Protein AF-A0A7V8BEP0-F1 (afdb_monomer_lite)

pLDDT: mean 74.15, std 23.52, range [36.62, 98.19]

Structure (mmCIF, N/CA/C/O backbone):
data_AF-A0A7V8BEP0-F1
#
_entry.id   AF-A0A7V8BEP0-F1
#
loop_
_atom_site.group_PDB
_atom_site.id
_atom_site.type_symbol
_atom_site.label_atom_id
_atom_site.label_alt_id
_atom_site.label_comp_id
_atom_site.label_asym_id
_atom_site.label_entity_id
_atom_site.label_seq_id
_atom_site.pdbx_PDB_ins_code
_atom_site.Cartn_x
_atom_site.Cartn_y
_atom_site.Cartn_z
_atom_site.occupancy
_atom_site.B_iso_or_equiv
_atom_site.auth_seq_id
_atom_site.auth_comp_id
_atom_site.auth_asym_id
_atom_site.auth_atom_id
_atom_site.pdbx_PDB_model_num
ATOM 1 N N . MET A 1 1 ? 9.962 59.489 24.843 1.00 36.62 1 MET A N 1
ATOM 2 C CA . MET A 1 1 ? 10.199 58.975 26.207 1.00 36.62 1 MET A CA 1
ATOM 3 C C . MET A 1 1 ? 10.179 57.451 26.143 1.00 36.62 1 MET A C 1
ATOM 5 O O . MET A 1 1 ? 9.266 56.913 25.541 1.00 36.62 1 MET A O 1
ATOM 9 N N . SER A 1 2 ? 11.243 56.844 26.665 1.00 38.97 2 SER A N 1
ATOM 10 C CA . SER A 1 2 ? 11.740 55.457 26.698 1.00 38.97 2 SER A CA 1
ATOM 11 C C . SER A 1 2 ? 10.984 54.213 26.158 1.00 38.97 2 SER A C 1
ATOM 13 O O . SER A 1 2 ? 9.762 54.132 26.223 1.00 38.97 2 SER A O 1
ATOM 15 N N . PRO A 1 3 ? 11.759 53.186 25.721 1.00 58.41 3 PRO A N 1
ATOM 16 C CA . PRO A 1 3 ? 11.322 51.940 25.080 1.00 58.41 3 PRO A CA 1
ATOM 17 C C . PRO A 1 3 ? 11.357 50.722 26.035 1.00 58.41 3 PRO A C 1
ATOM 19 O O . PRO A 1 3 ? 11.910 50.804 27.131 1.00 58.41 3 PRO A O 1
ATOM 22 N N . ARG A 1 4 ? 10.886 49.544 25.591 1.00 49.69 4 ARG A N 1
ATOM 23 C CA . ARG A 1 4 ? 11.405 48.245 26.076 1.00 49.69 4 ARG A CA 1
ATOM 24 C C . ARG A 1 4 ? 11.182 47.111 25.069 1.00 49.69 4 ARG A C 1
ATOM 26 O O . ARG A 1 4 ? 10.063 46.788 24.693 1.00 49.69 4 ARG A O 1
ATOM 33 N N . PHE A 1 5 ? 12.308 46.543 24.651 1.00 47.34 5 PHE A N 1
ATOM 34 C CA . PHE A 1 5 ? 12.489 45.316 23.881 1.00 47.34 5 PHE A CA 1
ATOM 35 C C . PHE A 1 5 ? 12.020 44.068 24.650 1.00 47.34 5 PHE A C 1
ATOM 37 O O . PHE A 1 5 ? 12.262 44.000 25.851 1.00 47.34 5 PHE A O 1
ATOM 44 N N . ALA A 1 6 ? 11.467 43.078 23.933 1.00 47.97 6 ALA A N 1
ATOM 45 C CA . ALA A 1 6 ? 11.568 41.610 24.126 1.00 47.97 6 ALA A CA 1
ATOM 46 C C . ALA A 1 6 ? 10.356 40.939 23.434 1.00 47.97 6 ALA A C 1
ATOM 48 O O . ALA A 1 6 ? 9.244 41.416 23.580 1.00 47.97 6 ALA A O 1
ATOM 49 N N . ALA A 1 7 ? 10.423 39.850 22.671 1.00 48.56 7 ALA A N 1
ATOM 50 C CA . ALA A 1 7 ? 11.514 38.988 22.257 1.00 48.56 7 ALA A CA 1
ATOM 51 C C . ALA A 1 7 ? 11.091 38.285 20.948 1.00 48.56 7 ALA A C 1
ATOM 53 O O . ALA A 1 7 ? 10.017 37.693 20.864 1.00 48.56 7 AL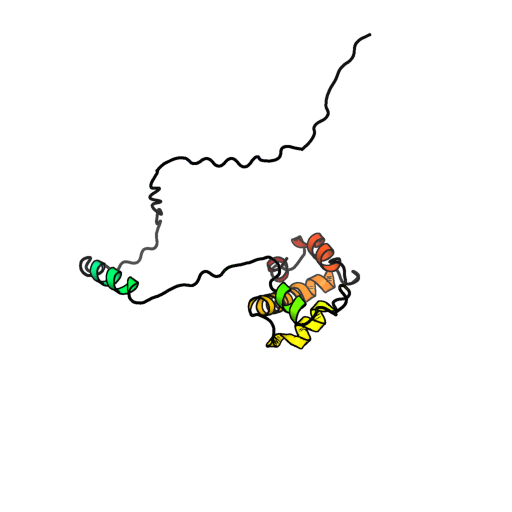A A O 1
ATOM 54 N N . LYS A 1 8 ? 11.957 38.324 19.930 1.00 43.41 8 LYS A N 1
ATOM 55 C CA . LYS A 1 8 ? 11.976 37.336 18.844 1.00 43.41 8 LYS A CA 1
ATOM 56 C C . LYS A 1 8 ? 12.658 36.088 19.403 1.00 43.41 8 LYS A C 1
ATOM 58 O O . LYS A 1 8 ? 13.836 36.165 19.739 1.00 43.41 8 LYS A O 1
ATOM 63 N N . ILE A 1 9 ? 11.959 34.959 19.473 1.00 51.38 9 ILE A N 1
ATOM 64 C CA . ILE A 1 9 ? 12.587 33.647 19.683 1.00 51.38 9 ILE A CA 1
ATOM 65 C C . ILE A 1 9 ? 12.559 32.900 18.343 1.00 51.38 9 ILE A C 1
ATOM 67 O O . ILE A 1 9 ? 11.525 32.339 17.981 1.00 51.38 9 ILE A O 1
ATOM 71 N N . PRO A 1 10 ? 13.661 32.895 17.573 1.00 45.03 10 PRO A N 1
ATOM 72 C CA . PRO A 1 10 ? 13.821 31.983 16.453 1.00 45.03 10 PRO A CA 1
ATOM 73 C C . PRO A 1 10 ? 14.163 30.584 16.985 1.00 45.03 10 PRO A C 1
ATOM 75 O O . PRO A 1 10 ? 15.235 30.361 17.541 1.00 45.03 10 PRO A O 1
ATOM 78 N N . TRP A 1 11 ? 13.269 29.617 16.770 1.00 45.56 11 TRP A N 1
ATOM 79 C CA . TRP A 1 11 ? 13.512 28.181 16.979 1.00 45.56 11 TRP A CA 1
ATOM 80 C C . TRP A 1 11 ? 14.414 27.586 15.875 1.00 45.56 11 TRP A C 1
ATOM 82 O O . TRP A 1 11 ? 14.114 26.560 15.272 1.00 45.56 11 TRP A O 1
ATOM 92 N N . PHE A 1 12 ? 15.545 28.238 15.604 1.00 45.00 12 PHE A N 1
ATOM 93 C CA . PHE A 1 12 ? 16.637 27.691 14.804 1.00 45.00 12 PHE A CA 1
ATOM 94 C C . PHE A 1 12 ? 17.845 27.474 15.713 1.00 45.00 12 PHE A C 1
ATOM 96 O O . PHE A 1 12 ? 18.734 28.311 15.812 1.00 45.00 12 PHE A O 1
ATOM 103 N N . ALA A 1 13 ? 17.885 26.315 16.361 1.00 44.78 13 ALA A N 1
ATOM 104 C CA . ALA A 1 13 ? 19.129 25.738 16.847 1.00 44.78 13 ALA A CA 1
ATOM 105 C C . ALA A 1 13 ? 19.312 24.396 16.136 1.00 44.78 13 ALA A C 1
ATOM 107 O O . ALA A 1 13 ? 18.834 23.349 16.576 1.00 44.78 13 ALA A O 1
ATOM 108 N N . GLY A 1 14 ? 19.971 24.459 14.977 1.00 38.34 14 GLY A N 1
ATOM 109 C CA . GLY A 1 14 ? 20.550 23.283 14.347 1.00 38.34 14 GLY A CA 1
ATOM 110 C C . GLY A 1 14 ? 21.520 22.625 15.321 1.00 38.34 14 GLY A C 1
ATOM 111 O O . GLY A 1 14 ? 22.282 23.310 15.999 1.00 38.34 14 GLY A O 1
ATOM 112 N N . ARG A 1 15 ? 21.490 21.293 15.411 1.00 37.47 15 ARG A N 1
ATOM 113 C CA . ARG A 1 15 ? 22.551 20.552 16.094 1.00 37.47 15 ARG A CA 1
ATOM 114 C C . ARG A 1 15 ? 23.769 20.531 15.171 1.00 37.47 15 ARG A C 1
ATOM 116 O O . ARG A 1 15 ? 23.681 19.905 14.112 1.00 37.47 15 ARG A O 1
ATOM 123 N N . PRO A 1 16 ? 24.891 21.177 15.529 1.00 45.28 16 PRO A N 1
ATOM 124 C CA . PRO A 1 16 ? 26.128 20.960 14.818 1.00 45.28 16 PRO A CA 1
ATOM 125 C C . PRO A 1 16 ? 26.639 19.566 15.171 1.00 45.28 16 PRO A C 1
ATOM 127 O O . PRO A 1 16 ? 26.715 19.160 16.331 1.00 45.28 16 PRO A O 1
ATOM 130 N N . ASN A 1 17 ? 26.971 18.852 14.110 1.00 47.03 17 ASN A N 1
ATOM 131 C CA . ASN A 1 17 ? 27.803 17.671 14.084 1.00 47.03 17 ASN A CA 1
ATOM 132 C C . ASN A 1 17 ? 29.022 17.884 15.005 1.00 47.03 17 ASN A C 1
ATOM 134 O O . ASN A 1 17 ? 29.941 18.621 14.649 1.00 47.03 17 ASN A O 1
ATOM 138 N N . ARG A 1 18 ? 29.023 17.291 16.204 1.00 48.56 18 ARG A N 1
ATOM 139 C CA . ARG A 1 18 ? 30.208 17.261 17.066 1.00 48.56 18 ARG A CA 1
ATOM 140 C C . ARG A 1 18 ? 30.657 15.819 17.224 1.00 48.56 18 ARG A C 1
ATOM 142 O O . ARG A 1 18 ? 30.182 15.075 18.074 1.00 48.56 18 ARG A O 1
ATOM 149 N N . ILE A 1 19 ? 31.574 15.459 16.335 1.00 51.28 19 ILE A N 1
ATOM 150 C CA . ILE A 1 19 ? 32.458 14.309 16.449 1.00 51.28 19 ILE A CA 1
ATOM 151 C C . ILE A 1 19 ? 33.304 14.550 17.703 1.00 51.28 19 ILE A C 1
ATOM 153 O O . ILE A 1 19 ? 34.231 15.356 17.682 1.00 51.28 19 ILE A O 1
ATOM 157 N N . PHE A 1 20 ? 32.959 13.899 18.811 1.00 40.94 20 PHE A N 1
ATOM 158 C CA . PHE A 1 20 ? 33.889 13.717 19.919 1.00 40.94 20 PHE A CA 1
ATOM 159 C C . PHE A 1 20 ? 34.611 12.394 19.687 1.00 40.94 20 PHE A C 1
ATOM 161 O O . PHE A 1 20 ? 34.105 11.320 20.000 1.00 40.94 20 PHE A O 1
ATOM 168 N N . ASN A 1 21 ? 35.788 12.496 19.075 1.00 40.81 21 ASN A N 1
ATOM 169 C CA . ASN A 1 21 ? 36.795 11.452 19.124 1.00 40.81 21 ASN A CA 1
ATOM 170 C C . ASN A 1 21 ? 37.445 11.536 20.514 1.00 40.81 21 ASN A C 1
ATOM 172 O O . ASN A 1 21 ? 38.178 12.481 20.800 1.00 40.81 21 ASN A O 1
ATOM 176 N N . LEU A 1 22 ? 37.081 10.601 21.390 1.00 46.59 22 LEU A N 1
ATOM 177 C CA . LEU A 1 22 ? 37.689 10.392 22.700 1.00 46.59 22 LEU A CA 1
ATOM 178 C C . LEU A 1 22 ? 38.269 8.978 22.708 1.00 46.59 22 LEU A C 1
ATOM 180 O O . LEU A 1 22 ? 37.561 7.980 22.802 1.00 46.59 22 LEU A O 1
ATOM 184 N N . SER A 1 23 ? 39.577 8.957 22.507 1.00 46.38 23 SER A N 1
ATOM 185 C CA . SER A 1 23 ? 40.574 7.977 22.912 1.00 46.38 23 SER A CA 1
ATOM 186 C C . SER A 1 23 ? 40.085 6.852 23.836 1.00 46.38 23 SER A C 1
ATOM 188 O O . SER A 1 23 ? 39.619 7.109 24.939 1.00 46.38 23 SER A O 1
ATOM 190 N N . GLY A 1 24 ? 40.317 5.610 23.400 1.00 46.19 24 GLY A N 1
ATOM 191 C CA . GLY A 1 24 ? 40.752 4.484 24.236 1.00 46.19 24 GLY A CA 1
ATOM 192 C C . GLY A 1 24 ? 39.981 4.207 25.529 1.00 46.19 24 GLY A C 1
ATOM 193 O O . GLY A 1 24 ? 40.323 4.715 26.589 1.00 46.19 24 GLY A O 1
ATOM 194 N N . GLY A 1 25 ? 39.038 3.269 25.467 1.00 43.97 25 GLY A N 1
ATOM 195 C CA . GLY A 1 25 ? 38.439 2.675 26.656 1.00 43.97 25 GLY A CA 1
ATOM 196 C C . GLY A 1 25 ? 37.685 1.407 26.297 1.00 43.97 25 GLY A C 1
ATOM 197 O O . GLY A 1 25 ? 36.580 1.460 25.770 1.00 43.97 25 GLY A O 1
ATOM 198 N N . LEU A 1 26 ? 38.308 0.261 26.559 1.00 44.97 26 LEU A N 1
ATOM 199 C CA . LEU A 1 26 ? 37.690 -1.057 26.517 1.00 44.97 26 LEU A CA 1
ATOM 200 C C . LEU A 1 26 ? 36.509 -1.079 27.503 1.00 44.97 26 LEU A C 1
ATOM 202 O O . LEU A 1 26 ? 36.695 -1.289 28.699 1.00 44.97 26 LEU A O 1
ATOM 206 N N . VAL A 1 27 ? 35.290 -0.854 27.016 1.00 44.88 27 VAL A N 1
ATOM 207 C CA . VAL A 1 27 ? 34.082 -1.095 27.810 1.00 44.88 27 VAL A CA 1
ATOM 208 C C . VAL A 1 27 ? 33.815 -2.596 27.767 1.00 44.88 27 VAL A C 1
ATOM 210 O O . VAL A 1 27 ? 33.124 -3.100 26.883 1.00 44.88 27 VAL A O 1
ATOM 213 N N . LEU A 1 28 ? 34.397 -3.326 28.720 1.00 41.22 28 LEU A N 1
ATOM 214 C CA . LEU A 1 28 ? 33.917 -4.654 29.090 1.00 41.22 28 LEU A CA 1
ATOM 215 C C . LEU A 1 28 ? 32.523 -4.473 29.701 1.00 41.22 28 LEU A C 1
ATOM 217 O O . LEU A 1 28 ? 32.379 -4.278 30.906 1.00 41.22 28 LEU A O 1
ATOM 221 N N . TYR A 1 29 ? 31.486 -4.478 28.863 1.00 46.78 29 TYR A N 1
ATOM 222 C CA . TYR A 1 29 ? 30.119 -4.556 29.355 1.00 46.78 29 TYR A CA 1
ATOM 223 C C . TYR A 1 29 ? 29.877 -5.984 29.841 1.00 46.78 29 TYR A C 1
ATOM 225 O O . TYR A 1 29 ? 29.675 -6.904 29.050 1.00 46.78 29 TYR A O 1
ATOM 233 N N . VAL A 1 30 ? 29.963 -6.158 31.158 1.00 47.03 30 VAL A N 1
ATOM 234 C CA . VAL A 1 30 ? 29.558 -7.364 31.878 1.00 47.03 30 VAL A CA 1
ATOM 235 C C . VAL A 1 30 ? 28.027 -7.380 31.900 1.00 47.03 30 VAL A C 1
ATOM 237 O O . VAL A 1 30 ? 27.440 -6.522 32.563 1.00 47.03 30 VAL A O 1
ATOM 240 N N . PRO A 1 31 ? 27.333 -8.302 31.206 1.00 44.78 31 PRO A N 1
ATOM 241 C CA . PRO A 1 31 ? 25.912 -8.463 31.446 1.00 44.78 31 PRO A CA 1
ATOM 242 C C . PRO A 1 31 ? 25.737 -9.112 32.825 1.00 44.78 31 PRO A C 1
ATOM 244 O O . PRO A 1 31 ? 26.074 -10.282 33.018 1.00 44.78 31 PRO A O 1
ATOM 247 N N . SER A 1 32 ? 25.207 -8.344 33.784 1.00 38.81 32 SER A N 1
ATOM 248 C CA . SER A 1 32 ? 24.578 -8.878 34.996 1.00 38.81 32 SER A CA 1
ATOM 249 C C . SER A 1 32 ? 23.479 -9.849 34.572 1.00 38.81 32 SER A C 1
ATOM 251 O O . SER A 1 32 ? 22.383 -9.451 34.185 1.00 38.81 32 SER A O 1
ATOM 253 N N . THR A 1 33 ? 23.802 -11.138 34.600 1.00 43.19 33 THR A N 1
ATOM 254 C CA . THR A 1 33 ? 22.874 -12.239 34.364 1.00 43.19 33 THR A CA 1
ATOM 255 C C . THR A 1 33 ? 22.180 -12.557 35.680 1.00 43.19 33 THR A C 1
ATOM 257 O O . THR A 1 33 ? 22.592 -13.423 36.445 1.00 43.19 33 THR A O 1
ATOM 260 N N . SER A 1 34 ? 21.102 -11.835 35.970 1.00 40.78 34 SER A N 1
ATOM 261 C CA . SER A 1 34 ? 20.124 -12.322 36.934 1.00 40.78 34 SER A CA 1
ATOM 262 C C . SER A 1 34 ? 19.358 -13.484 36.298 1.00 40.78 34 SER A C 1
ATOM 264 O O . SER A 1 34 ? 18.496 -13.277 35.447 1.00 40.78 34 SER A O 1
ATOM 266 N N . ALA A 1 35 ? 19.713 -14.684 36.751 1.00 48.78 35 ALA A N 1
ATOM 267 C CA . ALA A 1 35 ? 18.838 -15.837 36.927 1.00 48.78 35 ALA A CA 1
ATOM 268 C C . ALA A 1 35 ? 18.176 -16.434 35.670 1.00 48.78 35 ALA A C 1
ATOM 270 O O . ALA A 1 35 ? 17.028 -16.152 35.339 1.00 48.78 35 ALA A O 1
ATOM 271 N N . PHE A 1 36 ? 18.862 -17.411 35.077 1.00 41.53 36 PHE A N 1
ATOM 272 C CA . PHE A 1 36 ? 18.202 -18.646 34.654 1.00 41.53 36 PHE A CA 1
ATOM 273 C C . PHE A 1 36 ? 19.017 -19.822 35.191 1.00 41.53 36 PHE A C 1
ATOM 275 O O . PHE A 1 36 ? 19.952 -20.319 34.566 1.00 41.53 36 PHE A O 1
ATOM 282 N N . ASP A 1 37 ? 18.668 -20.210 36.415 1.00 45.84 37 ASP A N 1
ATOM 283 C CA . ASP A 1 37 ? 19.020 -21.492 37.000 1.00 45.84 37 ASP A CA 1
ATOM 284 C C . ASP A 1 37 ? 18.476 -22.624 36.128 1.00 45.84 37 ASP A C 1
ATOM 286 O O . ASP A 1 37 ? 17.273 -22.695 35.858 1.00 45.84 37 ASP A O 1
ATOM 290 N N . LYS A 1 38 ? 19.375 -23.522 35.723 1.00 45.03 38 LYS A N 1
ATOM 291 C CA . LYS A 1 38 ? 19.190 -24.979 35.759 1.00 45.03 38 LYS A CA 1
ATOM 292 C C . LYS A 1 38 ? 20.534 -25.628 35.449 1.00 45.03 38 LYS A C 1
ATOM 294 O O . LYS A 1 38 ? 21.056 -25.541 34.341 1.00 45.03 38 LYS A O 1
ATOM 299 N N . GLY A 1 39 ? 21.114 -26.204 36.495 1.00 41.88 39 GLY A N 1
ATOM 300 C CA . GLY A 1 39 ? 22.456 -26.753 36.504 1.00 41.88 39 GLY A CA 1
ATOM 301 C C . GLY A 1 39 ? 22.689 -27.869 35.488 1.00 41.88 39 GLY A C 1
ATOM 302 O O . GLY A 1 39 ? 21.861 -28.752 35.289 1.00 41.88 39 GLY A O 1
ATOM 303 N N . ALA A 1 40 ? 23.888 -27.852 34.921 1.00 42.78 40 ALA A N 1
ATOM 304 C CA . ALA A 1 40 ? 24.580 -29.038 34.447 1.00 42.78 40 ALA A CA 1
ATOM 305 C C . ALA A 1 40 ? 26.083 -28.805 34.656 1.00 42.78 40 ALA A C 1
ATOM 307 O O . ALA A 1 40 ? 26.751 -28.069 33.932 1.00 42.78 40 ALA A O 1
ATOM 308 N N . THR A 1 41 ? 26.604 -29.389 35.726 1.00 46.72 41 THR A N 1
ATOM 309 C CA . THR A 1 41 ? 28.013 -29.420 36.106 1.00 46.72 41 THR A CA 1
ATOM 310 C C . THR A 1 41 ? 28.757 -30.445 35.246 1.00 46.72 41 THR A C 1
ATOM 312 O O . THR A 1 41 ? 28.718 -31.629 35.559 1.00 46.72 41 THR A O 1
ATOM 315 N N . MET A 1 42 ? 29.491 -30.054 34.190 1.00 50.16 42 MET A N 1
ATOM 316 C CA . MET A 1 42 ? 30.498 -30.975 33.629 1.00 50.16 42 MET A CA 1
ATOM 317 C C . MET A 1 42 ? 31.642 -30.320 32.826 1.00 50.16 42 MET A C 1
ATOM 319 O O . MET A 1 42 ? 31.481 -29.854 31.707 1.00 50.16 42 MET A O 1
ATOM 323 N N . LYS A 1 43 ? 32.837 -30.370 33.434 1.00 45.50 43 LYS A N 1
ATOM 324 C CA . LYS A 1 43 ? 34.196 -30.445 32.847 1.00 45.50 43 LYS A CA 1
ATOM 325 C C . LYS A 1 43 ? 34.628 -29.361 31.836 1.00 45.50 43 LYS A C 1
ATOM 327 O O . LYS A 1 43 ? 34.779 -29.557 30.636 1.00 45.50 43 LYS A O 1
ATOM 332 N N . ARG A 1 44 ? 35.052 -28.251 32.439 1.00 53.81 44 ARG A N 1
ATOM 333 C CA . ARG A 1 44 ? 35.728 -27.033 31.946 1.00 53.81 44 ARG A CA 1
ATOM 334 C C . ARG A 1 44 ? 37.068 -27.209 31.183 1.00 53.81 44 ARG A C 1
ATOM 336 O O . ARG A 1 44 ? 37.852 -26.269 31.154 1.00 53.81 44 ARG A O 1
ATOM 343 N N . LYS A 1 45 ? 37.386 -28.368 30.591 1.00 47.56 45 LYS A N 1
ATOM 344 C CA . LYS A 1 45 ? 38.706 -28.603 29.947 1.00 47.56 45 LYS A CA 1
ATOM 345 C C . LYS A 1 45 ? 38.683 -28.960 28.452 1.00 47.56 45 LYS A C 1
ATOM 347 O O . LYS A 1 45 ? 39.753 -29.073 27.870 1.00 47.56 45 LYS A O 1
ATOM 352 N N . SER A 1 46 ? 37.515 -29.027 27.805 1.00 54.31 46 SER A N 1
ATOM 353 C CA . SER A 1 46 ? 37.420 -29.397 26.372 1.00 54.31 46 SER A CA 1
ATOM 354 C C . SER A 1 46 ? 36.686 -28.398 25.463 1.00 54.31 46 SER A C 1
ATOM 356 O O . SER A 1 46 ? 36.557 -28.654 24.273 1.00 54.31 46 SER A O 1
ATOM 358 N N . ILE A 1 47 ? 36.245 -27.239 25.967 1.00 52.84 47 ILE A N 1
ATOM 359 C CA . ILE A 1 47 ? 35.478 -26.250 25.170 1.00 52.84 47 ILE A CA 1
ATOM 360 C C . ILE A 1 47 ? 36.392 -25.225 24.466 1.00 52.84 47 ILE A C 1
ATOM 362 O O . ILE A 1 47 ? 36.022 -24.670 23.436 1.00 52.84 47 ILE A O 1
ATOM 366 N N . VAL A 1 48 ? 37.625 -25.021 24.949 1.00 52.62 48 VAL A N 1
ATOM 367 C CA . VAL A 1 48 ? 38.572 -24.059 24.342 1.00 52.62 48 VAL A CA 1
ATOM 368 C C . VAL A 1 48 ? 39.065 -24.530 22.963 1.00 52.62 48 VAL A C 1
ATOM 370 O O . VAL A 1 48 ? 39.266 -23.710 22.074 1.00 52.62 48 VAL A O 1
ATOM 373 N N . PHE A 1 49 ? 39.178 -25.844 22.738 1.00 50.91 49 PHE A N 1
ATOM 374 C CA . PHE A 1 49 ? 39.654 -26.397 21.461 1.00 50.91 49 PHE A CA 1
ATOM 375 C C . PHE A 1 49 ? 38.590 -26.446 20.352 1.00 50.91 49 PHE A C 1
ATOM 377 O O . PHE A 1 49 ? 38.947 -26.458 19.177 1.00 50.91 49 PHE A O 1
ATOM 384 N N . LEU A 1 50 ? 37.294 -26.406 20.681 1.00 50.38 50 LEU A N 1
ATOM 385 C CA . LEU A 1 50 ? 36.222 -26.408 19.672 1.00 50.38 50 LEU A CA 1
ATOM 386 C C . LEU A 1 50 ? 35.860 -25.005 19.154 1.00 50.38 50 LEU A C 1
ATOM 388 O O . LEU A 1 50 ? 35.288 -24.885 18.074 1.00 50.38 50 LEU A O 1
ATOM 392 N N . ALA A 1 51 ? 36.253 -23.937 19.855 1.00 53.75 51 ALA A N 1
ATOM 393 C CA . ALA A 1 51 ? 36.062 -22.566 19.377 1.00 53.75 51 ALA A CA 1
ATOM 394 C C . ALA A 1 51 ? 37.029 -22.178 18.236 1.00 53.75 51 ALA A C 1
ATOM 396 O O . ALA A 1 51 ? 36.691 -21.321 17.424 1.00 53.75 51 ALA A O 1
ATOM 397 N N . LEU A 1 52 ? 38.193 -22.835 18.117 1.00 52.97 52 LEU A N 1
ATOM 398 C CA . LEU A 1 52 ? 39.140 -22.595 17.015 1.00 52.97 52 LEU A CA 1
ATOM 399 C C . LEU A 1 52 ? 38.705 -23.253 15.690 1.00 52.97 52 LEU A C 1
ATOM 401 O O . LEU A 1 52 ? 39.023 -22.736 14.623 1.00 52.97 52 LEU A O 1
ATOM 405 N N . ALA A 1 53 ? 37.924 -24.338 15.728 1.00 52.56 53 ALA A N 1
ATOM 406 C CA . ALA A 1 53 ? 37.417 -25.001 14.519 1.00 52.56 53 ALA A CA 1
ATOM 407 C C . ALA A 1 53 ? 36.169 -24.318 13.918 1.00 52.56 53 ALA A C 1
ATOM 409 O O . ALA A 1 53 ? 35.918 -24.424 12.718 1.00 52.56 53 ALA A O 1
ATOM 410 N N . ALA A 1 54 ? 35.404 -23.567 14.717 1.00 54.75 54 ALA A N 1
ATOM 411 C CA . ALA A 1 54 ? 34.200 -22.871 14.253 1.00 54.75 54 ALA A CA 1
ATOM 412 C C . ALA A 1 54 ? 34.486 -21.605 13.418 1.00 54.75 54 ALA A C 1
ATOM 414 O O . ALA A 1 54 ? 33.579 -21.084 12.778 1.00 54.75 54 ALA A O 1
ATOM 415 N N . PHE A 1 55 ? 35.735 -21.126 13.377 1.00 54.84 55 PHE A N 1
ATOM 416 C CA . PHE A 1 55 ? 36.142 -20.043 12.473 1.00 54.84 55 PHE A CA 1
ATOM 417 C C . PHE A 1 55 ? 36.518 -20.558 11.067 1.00 54.84 55 PHE A C 1
ATOM 419 O O . PHE A 1 55 ? 36.472 -19.801 10.102 1.00 54.84 55 PHE A O 1
ATOM 426 N N . ALA A 1 56 ? 36.834 -21.855 10.930 1.00 55.16 56 ALA A N 1
ATOM 427 C CA . ALA A 1 56 ? 37.133 -22.504 9.647 1.00 55.16 56 ALA A CA 1
ATOM 428 C C . ALA A 1 56 ? 35.885 -23.084 8.947 1.00 55.16 56 ALA A C 1
ATOM 430 O O . ALA A 1 56 ? 35.905 -23.325 7.742 1.00 55.16 56 ALA A O 1
ATOM 431 N N . LEU A 1 57 ? 34.777 -23.267 9.670 1.00 57.00 57 LEU A N 1
ATOM 432 C CA . LEU A 1 57 ? 33.473 -23.595 9.091 1.00 57.00 57 LEU A CA 1
ATOM 433 C C . LEU A 1 57 ? 32.685 -22.299 8.903 1.00 57.00 57 LEU A C 1
ATOM 435 O O . LEU A 1 57 ? 31.948 -21.882 9.791 1.00 57.00 57 LEU A O 1
ATOM 439 N N . GLY A 1 58 ? 32.895 -21.645 7.759 1.00 57.03 58 GLY A N 1
ATOM 440 C CA . GLY A 1 58 ? 32.338 -20.340 7.401 1.00 57.03 58 GLY A CA 1
ATOM 441 C C . GLY A 1 58 ? 30.824 -20.203 7.586 1.00 57.03 58 GLY A C 1
ATOM 442 O O . GLY A 1 58 ? 30.057 -20.291 6.633 1.00 57.03 58 GLY A O 1
ATOM 443 N N . LEU A 1 59 ? 30.394 -19.862 8.798 1.00 59.09 59 LEU A N 1
ATOM 444 C CA . LEU A 1 59 ? 29.102 -19.239 9.053 1.00 59.09 59 LEU A CA 1
ATOM 445 C C . LEU A 1 59 ? 29.248 -17.733 8.820 1.00 59.09 59 LEU A C 1
ATOM 447 O O . LEU A 1 59 ? 29.186 -16.921 9.742 1.00 59.09 59 LEU A O 1
ATOM 451 N N . THR A 1 60 ? 29.455 -17.356 7.558 1.00 51.06 60 THR A N 1
ATOM 452 C CA . THR A 1 60 ? 29.300 -15.975 7.105 1.00 51.06 60 THR A CA 1
ATOM 453 C C . THR A 1 60 ? 27.812 -15.636 7.136 1.00 51.06 60 THR A C 1
ATOM 455 O O . THR A 1 60 ? 27.078 -15.784 6.162 1.00 51.06 60 THR A O 1
ATOM 458 N N . GLN A 1 61 ? 27.319 -15.190 8.291 1.00 60.53 61 GLN A N 1
ATOM 459 C CA . GLN A 1 61 ? 26.019 -14.531 8.338 1.00 60.53 61 GLN A CA 1
ATOM 460 C C . GLN A 1 61 ? 26.143 -13.222 7.553 1.00 60.53 61 GLN A C 1
ATOM 462 O O . GLN A 1 61 ? 26.682 -12.233 8.049 1.00 60.53 61 GLN A O 1
ATOM 467 N N . ALA A 1 62 ? 25.695 -13.232 6.296 1.00 59.56 62 ALA A N 1
ATOM 468 C CA . ALA A 1 62 ? 25.643 -12.032 5.477 1.00 59.56 62 ALA A CA 1
ATOM 469 C C . ALA A 1 62 ? 24.789 -10.964 6.189 1.00 59.56 62 ALA A C 1
ATOM 471 O O . ALA A 1 62 ? 23.689 -11.275 6.667 1.00 59.56 62 ALA A O 1
ATOM 472 N N . PRO A 1 63 ? 25.252 -9.705 6.265 1.00 53.19 63 PRO A N 1
A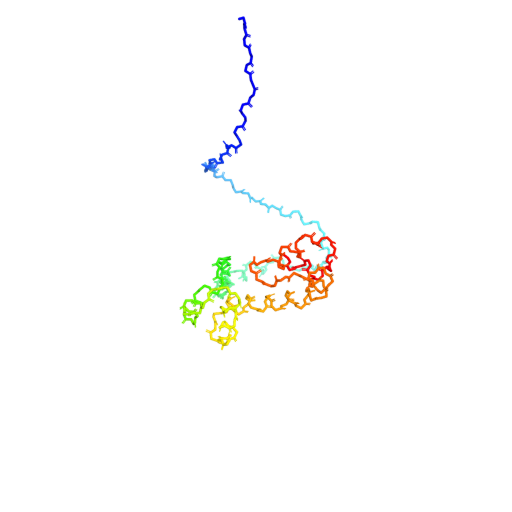TOM 473 C CA . PRO A 1 63 ? 24.468 -8.643 6.867 1.00 53.19 63 PRO A CA 1
ATOM 474 C C . PRO A 1 63 ? 23.219 -8.409 6.013 1.00 53.19 63 PRO A C 1
ATOM 476 O O . PRO A 1 63 ? 23.301 -8.129 4.816 1.00 53.19 63 PRO A O 1
ATOM 479 N N . ARG A 1 64 ? 22.036 -8.509 6.627 1.00 59.69 64 ARG A N 1
ATOM 480 C CA . ARG A 1 64 ? 20.788 -8.062 6.000 1.00 59.69 64 ARG A CA 1
ATOM 481 C C . ARG A 1 64 ? 20.845 -6.543 5.895 1.00 59.69 64 ARG A C 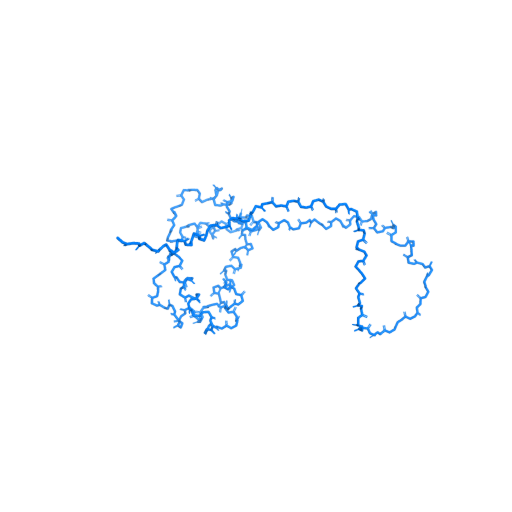1
ATOM 483 O O . ARG A 1 64 ? 20.537 -5.841 6.856 1.00 59.69 64 ARG A O 1
ATOM 490 N N . VAL A 1 65 ? 21.267 -6.032 4.741 1.00 51.53 65 VAL A N 1
ATOM 491 C CA . VAL A 1 65 ? 21.266 -4.593 4.468 1.00 51.53 65 VAL A CA 1
ATOM 492 C C . VAL A 1 65 ? 19.811 -4.140 4.357 1.00 51.53 65 VAL A C 1
ATOM 494 O O . VAL A 1 65 ? 19.171 -4.260 3.315 1.00 51.53 65 VAL A O 1
ATOM 497 N N . ALA A 1 66 ? 19.265 -3.636 5.461 1.00 54.28 66 ALA A N 1
ATOM 498 C CA . ALA A 1 66 ? 17.981 -2.958 5.485 1.00 54.28 66 ALA A CA 1
ATOM 499 C C . ALA A 1 66 ? 18.133 -1.575 4.833 1.00 54.28 66 ALA A C 1
ATOM 501 O O . ALA A 1 66 ? 18.210 -0.552 5.513 1.00 54.28 66 ALA A O 1
ATOM 502 N N . LEU A 1 67 ? 18.179 -1.524 3.497 1.00 44.09 67 LEU A N 1
ATOM 503 C CA . LEU A 1 67 ? 18.070 -0.259 2.778 1.00 44.09 67 LEU A CA 1
ATOM 504 C C . LEU A 1 67 ? 16.595 0.168 2.759 1.00 44.09 67 LEU A C 1
ATOM 506 O O . LEU A 1 67 ? 15.858 -0.058 1.804 1.00 44.09 67 LEU A O 1
ATOM 510 N N . ALA A 1 68 ? 16.151 0.795 3.849 1.00 51.31 68 ALA A N 1
ATOM 511 C CA . ALA A 1 68 ? 14.767 1.216 4.085 1.00 51.31 68 ALA A CA 1
ATOM 512 C C . ALA A 1 68 ? 14.268 2.374 3.183 1.00 51.31 68 ALA A C 1
ATOM 514 O O . ALA A 1 68 ? 13.274 3.030 3.498 1.00 51.31 68 ALA A O 1
ATOM 515 N N . LYS A 1 69 ? 14.910 2.646 2.041 1.00 51.97 69 LYS A N 1
ATOM 516 C CA . LYS A 1 69 ? 14.463 3.662 1.077 1.00 51.97 69 LYS A CA 1
ATOM 517 C C . LYS A 1 69 ? 14.231 3.028 -0.289 1.00 51.97 69 LYS A C 1
ATOM 519 O O . LYS A 1 69 ? 15.146 2.865 -1.081 1.00 51.97 69 LYS A O 1
ATOM 524 N N . GLY A 1 70 ? 12.960 2.724 -0.556 1.00 74.50 70 GLY A N 1
ATOM 525 C CA . GLY A 1 70 ? 12.483 2.346 -1.884 1.00 74.50 70 GLY A CA 1
ATOM 526 C C . GLY A 1 70 ? 12.704 0.880 -2.246 1.00 74.50 70 GLY A C 1
ATOM 527 O O . GLY A 1 70 ? 13.265 0.615 -3.298 1.00 74.50 70 GLY A O 1
ATOM 528 N N . GLU A 1 71 ? 12.192 -0.059 -1.440 1.00 89.94 71 GLU A N 1
ATOM 529 C CA . GLU A 1 71 ? 12.304 -1.515 -1.697 1.00 89.94 71 GLU A CA 1
ATOM 530 C C . GLU A 1 71 ? 11.841 -1.941 -3.103 1.00 89.94 71 GLU A C 1
ATOM 532 O O . GLU A 1 71 ? 12.288 -2.959 -3.601 1.00 89.94 71 GLU A O 1
ATOM 537 N N . CYS A 1 72 ? 10.967 -1.156 -3.743 1.00 94.75 72 CYS A N 1
ATOM 538 C CA . CYS A 1 72 ? 10.480 -1.389 -5.105 1.00 94.75 72 CYS A CA 1
ATOM 539 C C . CYS A 1 72 ? 11.032 -0.403 -6.144 1.00 94.75 72 CYS A C 1
ATOM 541 O O . CYS A 1 72 ? 10.556 -0.406 -7.271 1.00 94.75 72 CYS A O 1
ATOM 543 N N . LYS A 1 73 ? 11.963 0.495 -5.794 1.00 94.69 73 LYS A N 1
ATOM 544 C CA . LYS A 1 73 ? 12.383 1.590 -6.686 1.00 94.69 73 LYS A CA 1
ATOM 545 C C . LYS A 1 73 ? 12.977 1.052 -7.993 1.00 94.69 73 LYS A C 1
ATOM 547 O O . LYS A 1 73 ? 12.495 1.415 -9.058 1.00 94.69 73 LYS A O 1
ATOM 552 N N . ALA A 1 74 ? 13.945 0.142 -7.894 1.00 95.31 74 ALA A N 1
ATOM 553 C CA . ALA A 1 74 ? 14.578 -0.475 -9.060 1.00 95.31 74 ALA A CA 1
ATOM 554 C C . ALA A 1 74 ? 13.575 -1.277 -9.908 1.00 95.31 74 ALA A C 1
ATOM 556 O O . ALA A 1 74 ? 13.604 -1.222 -11.134 1.00 95.31 74 ALA A O 1
ATOM 557 N N . ASP A 1 75 ? 12.639 -1.980 -9.264 1.00 96.44 75 ASP A N 1
ATOM 558 C CA . ASP A 1 75 ? 11.600 -2.726 -9.977 1.00 96.44 75 ASP A CA 1
ATOM 559 C C . ASP A 1 75 ? 10.615 -1.802 -10.704 1.00 96.44 75 ASP A C 1
ATOM 561 O O . ASP A 1 75 ? 10.187 -2.100 -11.816 1.00 96.44 75 ASP A O 1
ATOM 565 N N . VAL A 1 76 ? 10.269 -0.655 -10.112 1.00 96.06 76 VAL A N 1
ATOM 566 C CA . VAL A 1 76 ? 9.421 0.352 -10.762 1.00 96.06 76 VAL A CA 1
ATOM 567 C C . VAL A 1 76 ? 10.110 0.922 -11.999 1.00 96.06 76 VAL A C 1
ATOM 569 O O . VAL A 1 76 ? 9.471 1.021 -13.040 1.00 96.06 76 VAL A O 1
ATOM 572 N N . GLU A 1 77 ? 11.399 1.245 -11.915 1.00 95.25 77 GLU A N 1
ATOM 573 C CA . GLU A 1 77 ? 12.181 1.735 -13.059 1.00 95.25 77 GLU A CA 1
ATOM 574 C C . GLU A 1 77 ? 12.287 0.676 -14.168 1.00 95.25 77 GLU A C 1
ATOM 576 O O . GLU A 1 77 ? 12.165 0.992 -15.351 1.00 95.25 77 GLU A O 1
ATOM 581 N N . LYS A 1 78 ? 12.452 -0.596 -13.794 1.00 97.06 78 LYS A N 1
ATOM 582 C CA . LYS A 1 78 ? 12.594 -1.704 -14.743 1.00 97.06 78 LYS A CA 1
ATOM 583 C C . LYS A 1 78 ? 11.282 -2.099 -15.424 1.00 97.06 78 LYS A C 1
ATOM 585 O O . LYS A 1 78 ? 11.286 -2.381 -16.619 1.00 97.06 78 LYS A O 1
ATOM 590 N N . PHE A 1 79 ? 10.180 -2.163 -14.676 1.00 96.81 79 PHE A N 1
ATOM 591 C CA . PHE A 1 79 ? 8.923 -2.758 -15.151 1.00 96.81 79 PHE A CA 1
ATOM 592 C C . PHE A 1 79 ? 7.783 -1.754 -15.348 1.00 96.81 79 PHE A C 1
ATOM 594 O O . PHE A 1 79 ? 6.847 -2.048 -16.085 1.00 96.81 79 PHE A O 1
ATOM 601 N N . CYS A 1 80 ? 7.828 -0.592 -14.691 1.00 96.81 80 CYS A N 1
ATOM 602 C CA . CYS A 1 80 ? 6.685 0.318 -14.567 1.00 96.81 80 CYS A CA 1
ATOM 603 C C . CYS A 1 80 ? 7.002 1.778 -14.933 1.00 96.81 80 CYS A C 1
ATOM 605 O O . CYS A 1 80 ? 6.237 2.663 -14.553 1.00 96.81 80 CYS A O 1
ATOM 607 N N . LYS A 1 81 ? 8.103 2.046 -15.646 1.00 95.94 81 LYS A N 1
ATOM 608 C CA . LYS A 1 81 ? 8.569 3.410 -15.964 1.00 95.94 81 LYS A CA 1
ATOM 609 C C . LYS A 1 81 ? 7.544 4.274 -16.713 1.00 95.94 81 LYS A C 1
ATOM 611 O O . LYS A 1 81 ? 7.475 5.470 -16.465 1.00 95.94 81 LYS A O 1
ATOM 616 N N . ASP A 1 82 ? 6.712 3.660 -17.555 1.00 95.06 82 ASP A N 1
ATOM 617 C CA . ASP A 1 82 ? 5.718 4.355 -18.388 1.00 95.06 82 ASP A CA 1
ATOM 618 C C . ASP A 1 82 ? 4.323 4.390 -17.737 1.00 95.06 82 ASP A C 1
ATOM 620 O O . ASP A 1 82 ? 3.333 4.801 -18.343 1.00 95.06 82 ASP A O 1
ATOM 624 N N . VAL A 1 83 ? 4.210 3.923 -16.491 1.00 95.31 83 VAL A N 1
ATOM 625 C CA . VAL A 1 83 ? 2.931 3.836 -15.789 1.00 95.31 83 VAL A CA 1
ATOM 626 C C . VAL A 1 83 ? 2.652 5.153 -15.063 1.00 95.31 83 VAL A C 1
ATOM 628 O O . VAL A 1 83 ? 3.441 5.552 -14.205 1.00 95.31 83 VAL A O 1
ATOM 631 N N . PRO A 1 84 ? 1.494 5.796 -15.304 1.00 90.19 84 PRO A N 1
ATOM 632 C CA . PRO A 1 84 ? 1.142 7.034 -14.626 1.00 90.19 84 PRO A CA 1
ATOM 633 C C . PRO A 1 84 ? 1.174 6.895 -13.100 1.00 90.19 84 PRO A C 1
ATOM 635 O O . PRO A 1 84 ? 0.605 5.963 -12.511 1.00 90.19 84 PRO A O 1
ATOM 638 N N . HIS A 1 85 ? 1.820 7.861 -12.448 1.00 85.69 85 HIS A N 1
ATOM 639 C CA . HIS A 1 85 ? 1.775 7.999 -11.000 1.00 85.69 85 HIS A CA 1
ATOM 640 C C . HIS A 1 85 ? 0.369 8.411 -10.539 1.00 85.69 85 HIS A C 1
ATOM 642 O O . HIS A 1 85 ? -0.401 9.043 -11.259 1.00 85.69 85 HIS A O 1
ATOM 648 N N . GLY A 1 86 ? 0.020 8.043 -9.307 1.00 83.31 86 GLY A N 1
ATOM 649 C CA . GLY A 1 86 ? -1.325 8.269 -8.776 1.00 83.31 86 GLY A CA 1
ATOM 650 C C . GLY A 1 86 ? -2.337 7.196 -9.197 1.00 83.31 86 GLY A C 1
ATOM 651 O O . GLY A 1 86 ? -2.042 6.268 -9.951 1.00 83.31 86 GLY A O 1
ATOM 652 N N . LYS A 1 87 ? -3.527 7.239 -8.583 1.00 83.12 87 LYS A N 1
ATOM 653 C CA . LYS A 1 87 ? -4.649 6.289 -8.795 1.00 83.12 87 LYS A CA 1
ATOM 654 C C . LYS A 1 87 ? -4.281 4.789 -8.731 1.00 83.12 87 LYS A C 1
ATOM 656 O O . LYS A 1 87 ? -4.981 3.927 -9.271 1.00 83.12 87 LYS A O 1
ATOM 661 N N . GLY A 1 88 ? -3.168 4.455 -8.074 1.00 88.25 88 GLY A N 1
ATOM 662 C CA . GLY A 1 88 ? -2.681 3.085 -7.911 1.00 88.25 88 GLY A CA 1
ATOM 663 C C . GLY A 1 88 ? -2.087 2.430 -9.165 1.00 88.25 88 GLY A C 1
ATOM 664 O O . GLY A 1 88 ? -1.963 1.207 -9.160 1.00 88.25 88 GLY A O 1
ATOM 665 N N . GLY A 1 89 ? -1.714 3.191 -10.205 1.00 92.69 89 GLY A N 1
ATOM 666 C CA . GLY A 1 89 ? -1.134 2.655 -11.449 1.00 92.69 89 GLY A CA 1
ATOM 667 C C . GLY A 1 89 ? 0.088 1.771 -11.202 1.00 92.69 89 GLY A C 1
ATOM 668 O O . GLY A 1 89 ? 0.061 0.574 -11.483 1.00 92.69 89 GLY A O 1
ATOM 669 N N . ILE A 1 90 ? 1.108 2.330 -10.548 1.00 93.50 90 ILE A N 1
ATOM 670 C CA . ILE A 1 90 ? 2.337 1.608 -10.182 1.00 93.50 90 ILE A CA 1
ATOM 671 C C . ILE A 1 90 ? 2.038 0.332 -9.390 1.00 93.50 90 ILE A C 1
ATOM 673 O O . ILE A 1 90 ? 2.616 -0.719 -9.641 1.00 93.50 90 ILE A O 1
ATOM 677 N N . ARG A 1 91 ? 1.080 0.384 -8.458 1.00 92.50 91 ARG A N 1
ATOM 678 C CA . ARG A 1 91 ? 0.716 -0.779 -7.642 1.00 92.50 91 ARG A CA 1
ATOM 679 C C . ARG A 1 91 ? 0.101 -1.905 -8.486 1.00 92.50 91 ARG A C 1
ATOM 681 O O . ARG A 1 91 ? 0.331 -3.071 -8.177 1.00 92.50 91 ARG A O 1
ATOM 688 N N . ARG A 1 92 ? -0.680 -1.579 -9.525 1.00 94.50 92 ARG A N 1
ATOM 689 C CA . ARG A 1 92 ? -1.202 -2.576 -10.478 1.00 94.50 92 ARG A CA 1
ATOM 690 C C . ARG A 1 92 ? -0.075 -3.185 -11.307 1.00 94.50 92 ARG A C 1
ATOM 692 O O . ARG A 1 92 ? -0.008 -4.405 -11.379 1.00 94.50 92 ARG A O 1
ATOM 699 N N . CYS A 1 93 ? 0.829 -2.359 -11.829 1.00 97.06 93 CYS A N 1
ATOM 700 C CA . CYS A 1 93 ? 1.978 -2.831 -12.601 1.00 97.06 93 CYS A CA 1
ATOM 701 C C . CYS A 1 93 ? 2.895 -3.761 -11.789 1.00 97.06 93 CYS A C 1
ATOM 703 O O . CYS A 1 93 ? 3.230 -4.852 -12.246 1.00 97.06 93 CYS A O 1
ATOM 705 N N . LEU A 1 94 ? 3.223 -3.390 -10.546 1.00 95.88 94 LEU A N 1
ATOM 706 C CA . LEU A 1 94 ? 3.998 -4.251 -9.648 1.00 95.88 94 LEU A CA 1
ATOM 707 C C . LEU A 1 94 ? 3.282 -5.583 -9.389 1.00 95.88 94 LEU A C 1
ATOM 709 O O . LEU A 1 94 ? 3.912 -6.631 -9.405 1.00 95.88 94 LEU A O 1
ATOM 713 N N . LYS A 1 95 ? 1.955 -5.571 -9.207 1.00 94.56 95 LYS A N 1
ATOM 714 C CA . LYS A 1 95 ? 1.179 -6.807 -9.019 1.00 94.56 95 LYS A CA 1
ATOM 715 C C . LYS A 1 95 ? 1.206 -7.712 -10.260 1.00 94.56 95 LYS A C 1
ATOM 717 O O . LYS A 1 95 ? 1.252 -8.924 -10.107 1.00 94.56 95 LYS A O 1
ATOM 722 N N . GLN A 1 96 ? 1.169 -7.139 -11.462 1.00 96.75 96 GLN A N 1
ATOM 723 C CA . GLN A 1 96 ? 1.245 -7.889 -12.725 1.00 96.75 96 GLN A CA 1
ATOM 724 C C . GLN A 1 96 ? 2.622 -8.512 -12.976 1.00 96.75 96 GLN A C 1
ATOM 726 O O . GLN A 1 96 ? 2.721 -9.435 -13.770 1.00 96.75 96 GLN A O 1
ATOM 731 N N . ASN A 1 97 ? 3.665 -8.016 -12.307 1.00 97.31 97 ASN A N 1
ATOM 732 C CA . ASN A 1 97 ? 5.034 -8.505 -12.444 1.00 97.31 97 ASN A CA 1
ATOM 733 C C . ASN A 1 97 ? 5.551 -9.162 -11.154 1.00 97.31 97 ASN A C 1
ATOM 735 O O . ASN A 1 97 ? 6.764 -9.253 -11.000 1.00 97.31 97 ASN A O 1
ATOM 739 N N . GLN A 1 98 ? 4.685 -9.554 -10.203 1.00 94.69 98 GLN A N 1
ATOM 740 C CA . GLN A 1 98 ? 5.092 -9.854 -8.817 1.00 94.69 98 GLN A CA 1
ATOM 741 C C . GLN A 1 98 ? 6.221 -10.894 -8.711 1.00 94.69 98 GLN A C 1
ATOM 743 O O . GLN A 1 98 ? 7.092 -10.799 -7.852 1.00 94.69 98 GLN A O 1
ATOM 748 N N . ASP A 1 99 ? 6.186 -11.881 -9.594 1.00 95.25 99 ASP A N 1
ATOM 749 C CA . ASP A 1 99 ? 7.084 -13.021 -9.754 1.00 95.25 99 ASP A CA 1
ATOM 750 C C . ASP A 1 99 ? 8.453 -12.629 -10.329 1.00 95.25 99 ASP A C 1
ATOM 752 O O . ASP A 1 99 ? 9.437 -13.337 -10.139 1.00 95.25 99 ASP A O 1
ATOM 756 N N . ARG A 1 100 ? 8.532 -11.459 -10.965 1.00 96.19 100 ARG A N 1
ATOM 757 C CA . ARG A 1 100 ? 9.738 -10.897 -11.587 1.00 96.19 100 ARG A CA 1
ATOM 758 C C . ARG A 1 100 ? 10.363 -9.769 -10.763 1.00 96.19 100 ARG A C 1
ATOM 760 O O . ARG A 1 100 ? 11.412 -9.251 -11.150 1.00 96.19 100 ARG A O 1
ATOM 767 N N . LEU A 1 101 ? 9.715 -9.364 -9.669 1.00 96.69 101 LEU A N 1
ATOM 768 C CA . LEU A 1 101 ? 10.211 -8.319 -8.775 1.00 96.69 101 LEU A CA 1
ATOM 769 C C . LEU A 1 101 ? 11.362 -8.832 -7.914 1.00 96.69 101 LEU A C 1
ATOM 771 O O . LEU A 1 101 ? 11.446 -10.014 -7.583 1.00 96.69 101 LEU A O 1
ATOM 775 N N . SER A 1 102 ? 12.199 -7.907 -7.464 1.00 96.94 102 SER A N 1
ATOM 776 C CA . SER A 1 102 ? 13.195 -8.182 -6.441 1.00 96.94 102 SER A CA 1
ATOM 777 C C . SER A 1 102 ? 12.557 -8.702 -5.141 1.00 96.94 102 SER A C 1
ATOM 779 O O . SER A 1 102 ? 11.464 -8.287 -4.737 1.00 96.94 102 SER A O 1
ATOM 781 N N . GLN A 1 103 ? 13.280 -9.575 -4.435 1.00 96.12 103 GLN A N 1
ATOM 782 C CA . GLN A 1 103 ? 12.889 -10.080 -3.115 1.00 96.12 103 GLN A CA 1
ATOM 783 C C . GLN A 1 103 ? 12.477 -8.970 -2.120 1.00 96.12 103 GLN A C 1
ATOM 785 O O . GLN A 1 103 ? 11.431 -9.120 -1.478 1.00 96.12 103 GLN A O 1
ATOM 790 N N . PRO A 1 104 ? 13.212 -7.843 -1.971 1.00 94.81 104 PRO A N 1
ATOM 791 C CA . PRO A 1 104 ? 12.774 -6.773 -1.074 1.00 94.81 104 PRO A CA 1
ATOM 792 C C . PRO A 1 104 ? 11.438 -6.150 -1.502 1.00 94.81 104 PRO A C 1
ATOM 794 O O . PRO A 1 104 ? 10.600 -5.858 -0.643 1.00 94.81 104 PRO A O 1
ATOM 797 N N . CYS A 1 105 ? 11.175 -5.993 -2.803 1.00 96.25 105 CYS A N 1
ATOM 798 C CA . CYS A 1 105 ? 9.884 -5.482 -3.254 1.00 96.25 105 CYS A CA 1
ATOM 799 C C . CYS A 1 105 ? 8.742 -6.477 -3.003 1.00 96.25 105 CYS A C 1
ATOM 801 O O . CYS A 1 105 ? 7.678 -6.076 -2.523 1.00 96.25 105 CYS A O 1
ATOM 803 N N . GLN A 1 106 ? 8.961 -7.773 -3.241 1.00 95.56 106 GLN A N 1
ATOM 804 C CA . GLN A 1 106 ? 7.986 -8.824 -2.921 1.00 95.56 106 GLN A CA 1
ATOM 805 C C . GLN A 1 106 ? 7.626 -8.821 -1.430 1.00 95.56 106 GLN A C 1
ATOM 807 O O . GLN A 1 106 ? 6.446 -8.793 -1.072 1.00 95.56 106 GLN A O 1
ATOM 812 N N . ALA A 1 107 ? 8.630 -8.741 -0.553 1.00 94.50 107 ALA A N 1
ATOM 813 C CA . ALA A 1 107 ? 8.422 -8.650 0.890 1.00 94.50 107 ALA A CA 1
ATOM 814 C C . ALA A 1 107 ? 7.592 -7.410 1.277 1.00 94.50 107 ALA A C 1
ATOM 816 O O . ALA A 1 107 ? 6.676 -7.497 2.102 1.00 94.50 107 ALA A O 1
ATOM 817 N N . LYS A 1 108 ? 7.841 -6.258 0.637 1.00 94.06 108 LYS A N 1
ATOM 818 C CA . LYS A 1 108 ? 7.032 -5.046 0.833 1.00 94.06 108 LYS A CA 1
ATOM 819 C C . LYS A 1 108 ? 5.578 -5.250 0.401 1.00 94.06 108 LYS A C 1
ATOM 821 O O . LYS A 1 108 ? 4.666 -4.803 1.106 1.00 94.06 108 LYS A O 1
ATOM 826 N N . LEU A 1 109 ? 5.341 -5.887 -0.748 1.00 93.56 109 LEU A N 1
ATOM 827 C CA . LEU A 1 109 ? 3.990 -6.155 -1.248 1.00 93.56 109 LEU A CA 1
ATOM 828 C C . LEU A 1 109 ? 3.216 -7.084 -0.307 1.00 93.56 109 LEU A C 1
ATOM 830 O O . LEU A 1 109 ? 2.060 -6.786 0.011 1.00 93.56 109 LEU A O 1
ATOM 834 N N . GLU A 1 110 ? 3.859 -8.129 0.215 1.00 94.69 110 GLU A N 1
ATOM 835 C CA . GLU A 1 110 ? 3.246 -9.013 1.207 1.00 94.69 110 GLU A CA 1
ATOM 836 C C . GLU A 1 110 ? 2.978 -8.282 2.527 1.00 94.69 110 GLU A C 1
ATOM 838 O O . GLU A 1 110 ? 1.860 -8.341 3.040 1.00 94.69 110 GLU A O 1
ATOM 843 N N . ARG A 1 111 ? 3.908 -7.462 3.036 1.00 93.56 111 ARG A N 1
ATOM 844 C CA . ARG A 1 111 ? 3.643 -6.622 4.221 1.00 93.56 111 ARG A CA 1
ATOM 845 C C . ARG A 1 111 ? 2.459 -5.672 3.998 1.00 93.56 111 ARG A C 1
ATOM 847 O O . ARG A 1 111 ? 1.647 -5.454 4.899 1.00 93.56 111 ARG A O 1
ATOM 854 N N . ALA A 1 112 ? 2.331 -5.099 2.802 1.00 92.88 112 ALA A N 1
ATOM 855 C CA . ALA A 1 112 ? 1.206 -4.236 2.449 1.00 92.88 112 ALA A CA 1
ATOM 856 C C . ALA A 1 112 ? -0.125 -5.004 2.354 1.00 92.88 112 ALA A C 1
ATOM 858 O O . ALA A 1 112 ? -1.177 -4.452 2.684 1.00 92.88 112 ALA A O 1
ATOM 859 N N . LYS A 1 113 ? -0.096 -6.265 1.912 1.00 94.75 113 LYS A N 1
ATOM 860 C CA . LYS A 1 113 ? -1.253 -7.170 1.905 1.00 94.75 113 LYS A CA 1
ATOM 861 C C . LYS A 1 113 ? -1.679 -7.525 3.328 1.00 94.75 113 LYS A C 1
ATOM 863 O O . LYS A 1 113 ? -2.860 -7.382 3.631 1.00 94.75 113 LYS A O 1
ATOM 868 N N . GLN A 1 114 ? -0.736 -7.872 4.203 1.00 96.44 114 GLN A N 1
ATOM 869 C CA . GLN A 1 114 ? -1.032 -8.183 5.603 1.00 96.44 114 GLN A CA 1
ATOM 870 C C . GLN A 1 114 ? -1.644 -6.990 6.338 1.00 96.44 114 GLN A C 1
ATOM 872 O O . GLN A 1 114 ? -2.696 -7.118 6.955 1.00 96.44 114 GLN A O 1
ATOM 877 N N . ARG A 1 115 ? -1.087 -5.789 6.146 1.00 95.44 115 ARG A N 1
ATOM 878 C CA . ARG A 1 115 ? -1.698 -4.540 6.626 1.00 95.44 115 ARG A CA 1
ATOM 879 C C . ARG A 1 115 ? -3.142 -4.379 6.155 1.00 95.44 115 ARG A C 1
ATOM 881 O O . ARG A 1 115 ? -4.005 -4.017 6.943 1.00 95.44 115 ARG A O 1
ATOM 888 N N . LYS A 1 116 ? -3.415 -4.611 4.864 1.00 94.75 116 LYS A N 1
ATOM 889 C CA . LYS A 1 116 ? -4.770 -4.4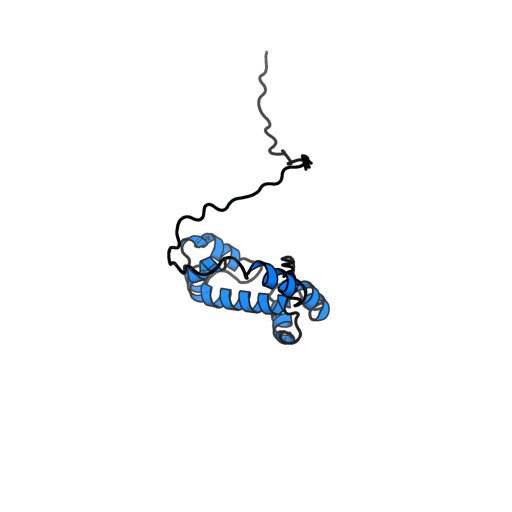68 4.306 1.00 94.75 116 LYS A CA 1
ATOM 890 C C . LYS A 1 116 ? -5.756 -5.417 4.991 1.00 94.75 116 LYS A C 1
ATOM 892 O O . LYS A 1 116 ? -6.896 -5.023 5.200 1.00 94.75 116 LYS A O 1
ATOM 897 N N . LEU A 1 117 ? -5.327 -6.641 5.297 1.00 96.94 117 LEU A N 1
ATOM 898 C CA . LEU A 1 117 ? -6.148 -7.631 5.990 1.00 96.94 117 LEU A CA 1
ATOM 899 C C . LEU A 1 117 ? -6.375 -7.230 7.449 1.00 96.94 117 LEU A C 1
ATOM 901 O O . LEU A 1 117 ? -7.523 -7.109 7.863 1.00 96.94 117 LEU A O 1
ATOM 905 N N . ALA A 1 118 ? -5.298 -6.933 8.179 1.00 97.31 118 ALA A N 1
ATOM 906 C CA . ALA A 1 118 ? -5.352 -6.544 9.586 1.00 97.31 118 ALA A CA 1
ATOM 907 C C . ALA A 1 118 ? -6.214 -5.294 9.823 1.00 97.31 118 ALA A C 1
ATOM 909 O O . ALA A 1 118 ? -6.958 -5.229 10.791 1.00 97.31 118 ALA A O 1
ATOM 910 N N . CYS A 1 119 ? -6.157 -4.326 8.908 1.00 97.69 119 CYS A N 1
ATOM 911 C CA . CYS A 1 119 ? -6.887 -3.065 9.012 1.00 97.69 119 CYS A CA 1
ATOM 912 C C . CYS A 1 119 ? -8.237 -3.053 8.287 1.00 97.69 119 CYS A C 1
ATOM 914 O O . CYS A 1 119 ? -8.832 -1.985 8.161 1.00 97.69 119 CYS A O 1
ATOM 916 N N . LYS A 1 120 ? -8.720 -4.180 7.741 1.00 97.31 120 LYS A N 1
ATOM 917 C CA . LYS A 1 120 ? -9.930 -4.179 6.899 1.00 97.31 120 LYS A CA 1
ATOM 918 C C . LYS A 1 120 ? -11.147 -3.640 7.658 1.00 97.31 120 LYS A C 1
ATOM 920 O O . LYS A 1 120 ? -11.765 -2.689 7.185 1.00 97.31 120 LYS A O 1
ATOM 925 N N . ALA A 1 121 ? -11.442 -4.227 8.818 1.00 98.12 121 ALA A N 1
ATOM 926 C CA . ALA A 1 121 ? -12.595 -3.862 9.638 1.00 98.12 121 ALA A CA 1
ATOM 927 C C . ALA A 1 121 ? -12.485 -2.425 10.166 1.00 98.12 121 ALA A C 1
ATOM 929 O O . ALA A 1 121 ? -13.431 -1.651 10.054 1.00 98.12 121 ALA A O 1
ATOM 930 N N . ASP A 1 122 ? -11.305 -2.032 10.649 1.00 98.12 122 ASP A N 1
ATOM 931 C CA . ASP A 1 122 ? -11.072 -0.669 11.129 1.00 98.12 122 ASP A CA 1
ATOM 932 C C . ASP A 1 122 ? -11.259 0.362 10.008 1.00 98.12 122 ASP A C 1
ATOM 934 O O . ASP A 1 122 ? -11.920 1.383 10.184 1.00 98.12 122 ASP A O 1
ATOM 938 N N . LYS A 1 123 ? -10.749 0.077 8.804 1.00 97.88 123 LYS A N 1
ATOM 939 C CA . LYS A 1 123 ? -10.925 0.949 7.638 1.00 97.88 123 LYS A CA 1
ATOM 940 C C . LYS A 1 123 ? -12.393 1.123 7.256 1.00 97.88 123 LYS A C 1
ATOM 942 O O . LYS A 1 123 ? -12.783 2.221 6.873 1.00 97.88 123 LYS A O 1
ATOM 947 N N . GLU A 1 124 ? -13.186 0.059 7.333 1.00 97.50 124 GLU A N 1
ATOM 948 C CA . GLU A 1 124 ? -14.630 0.101 7.072 1.00 97.50 124 GLU A CA 1
ATOM 949 C C . GLU A 1 124 ? -15.392 0.859 8.168 1.00 97.50 124 GLU A C 1
ATOM 951 O O . GLU A 1 124 ? -16.320 1.602 7.859 1.00 97.50 124 GLU A O 1
ATOM 956 N N . LYS A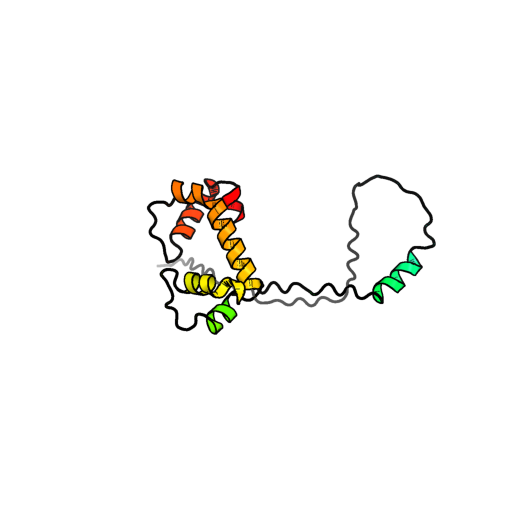 1 125 ? -14.968 0.740 9.428 1.00 98.19 125 LYS A N 1
ATOM 957 C CA . LYS A 1 125 ? -15.583 1.439 10.559 1.00 98.19 125 LYS A CA 1
ATOM 958 C C . LYS A 1 125 ? -15.296 2.942 10.555 1.00 98.19 125 LYS A C 1
ATOM 960 O O . LYS A 1 125 ? -16.221 3.731 10.710 1.00 98.19 125 LYS A O 1
ATOM 965 N N . PHE A 1 126 ? -14.034 3.330 10.375 1.00 97.94 126 PHE A N 1
ATOM 966 C CA . PHE A 1 126 ? -13.587 4.709 10.603 1.00 97.94 126 PHE A CA 1
ATOM 967 C C . PHE A 1 126 ? -13.407 5.528 9.320 1.00 97.94 126 PHE A C 1
ATOM 969 O O . PHE A 1 126 ? -13.525 6.746 9.350 1.00 97.94 126 PHE A O 1
ATOM 976 N N . CYS A 1 127 ? -13.119 4.890 8.179 1.00 97.56 127 CYS A N 1
ATOM 977 C CA . CYS A 1 127 ? -12.685 5.595 6.965 1.00 97.56 127 CYS A CA 1
ATOM 978 C C . CYS A 1 127 ? -13.442 5.175 5.695 1.00 97.56 127 CYS A C 1
ATOM 980 O O . CYS A 1 127 ? -12.902 5.317 4.594 1.00 97.56 127 CYS A O 1
ATOM 982 N N . LYS A 1 128 ? -14.668 4.646 5.812 1.00 97.19 128 LYS A N 1
ATOM 983 C CA . LYS A 1 128 ? -15.479 4.208 4.656 1.00 97.19 128 LYS A CA 1
ATOM 984 C C . LYS A 1 128 ? -15.793 5.335 3.665 1.00 97.19 128 LYS A C 1
ATOM 986 O O . LYS A 1 128 ? -15.778 5.086 2.463 1.00 97.19 128 LYS A O 1
ATOM 991 N N . ASP A 1 129 ? -15.977 6.558 4.160 1.00 96.38 129 ASP A N 1
ATOM 992 C CA . ASP A 1 129 ? -16.350 7.730 3.354 1.00 96.38 129 ASP A CA 1
ATOM 993 C C . ASP A 1 129 ? -15.121 8.510 2.849 1.00 96.38 129 ASP A C 1
ATOM 995 O O . ASP A 1 129 ? -15.228 9.506 2.132 1.00 96.38 129 ASP A O 1
ATOM 999 N N . VAL A 1 130 ? -13.914 8.042 3.190 1.00 96.81 130 VAL A N 1
ATOM 1000 C CA . VAL A 1 130 ? -12.668 8.659 2.742 1.00 96.81 130 VAL A CA 1
ATOM 1001 C C . VAL A 1 130 ? -12.346 8.192 1.334 1.00 96.81 130 VAL A C 1
ATOM 1003 O O . VAL A 1 130 ? -11.997 7.035 1.085 1.00 96.81 130 VAL A O 1
ATOM 1006 N N . GLN A 1 131 ? -12.388 9.136 0.402 1.00 93.38 131 GLN A N 1
ATOM 1007 C CA . GLN A 1 131 ? -11.990 8.894 -0.974 1.00 93.38 131 GLN A CA 1
ATOM 1008 C C . GLN A 1 131 ? -10.535 8.363 -1.069 1.00 93.38 131 GLN A C 1
ATOM 1010 O O . GLN A 1 131 ? -9.611 8.944 -0.484 1.00 93.38 131 GLN A O 1
ATOM 1015 N N . PRO A 1 132 ? -10.298 7.274 -1.825 1.00 90.69 132 PRO A N 1
ATOM 1016 C CA . PRO A 1 132 ? -8.964 6.716 -2.018 1.00 90.69 132 PRO A CA 1
ATOM 1017 C C . PRO A 1 132 ? -8.018 7.641 -2.791 1.00 90.69 132 PRO A C 1
ATOM 1019 O O . PRO A 1 132 ? -8.423 8.355 -3.703 1.00 90.69 132 PRO A O 1
ATOM 1022 N N . GLY A 1 133 ? -6.721 7.517 -2.505 1.00 89.56 133 GLY A N 1
ATOM 1023 C CA . GLY A 1 133 ? -5.662 8.289 -3.163 1.00 89.56 133 GLY A CA 1
ATOM 1024 C C . GLY A 1 133 ? -4.911 9.189 -2.186 1.00 89.56 133 GLY A C 1
ATOM 1025 O O . GLY A 1 133 ? -5.354 9.391 -1.059 1.00 89.56 133 GLY A O 1
ATOM 1026 N N . GLU A 1 134 ? -3.730 9.657 -2.600 1.00 88.00 134 GLU A N 1
ATOM 1027 C CA . GLU A 1 134 ? -2.964 10.730 -1.925 1.00 88.00 134 GLU A CA 1
ATOM 1028 C C . GLU A 1 134 ? -2.681 10.503 -0.430 1.00 88.00 134 GLU A C 1
ATOM 1030 O O . GLU A 1 134 ? -2.420 11.429 0.325 1.00 88.00 134 GLU A O 1
ATOM 1035 N N . GLY A 1 135 ? -2.747 9.254 0.033 1.00 90.25 135 GLY A N 1
ATOM 1036 C CA . GLY A 1 135 ? -2.574 8.931 1.446 1.00 90.25 135 GLY A CA 1
ATOM 1037 C C . GLY A 1 135 ? -3.751 9.310 2.352 1.00 90.25 135 GLY A C 1
ATOM 1038 O O . GLY A 1 135 ? -3.630 9.111 3.556 1.00 90.25 135 GLY A O 1
ATOM 1039 N N . ARG A 1 136 ? -4.901 9.754 1.825 1.00 94.88 136 ARG A N 1
ATOM 1040 C CA . ARG A 1 136 ? -6.064 10.186 2.629 1.00 94.88 136 ARG A CA 1
ATOM 1041 C C . ARG A 1 136 ? -6.570 9.119 3.599 1.00 94.88 136 ARG A C 1
ATOM 1043 O O . ARG A 1 136 ? -6.726 9.3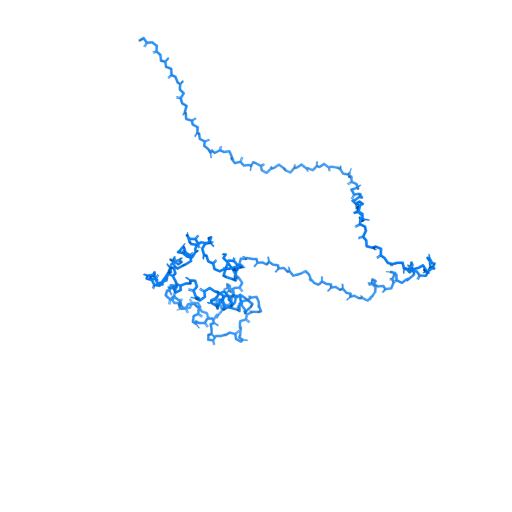84 4.784 1.00 94.88 136 ARG A O 1
ATOM 1050 N N . ILE A 1 137 ? -6.715 7.876 3.136 1.00 94.62 137 ILE A N 1
ATOM 1051 C CA . ILE A 1 137 ? -7.107 6.751 4.006 1.00 94.62 137 ILE A CA 1
ATOM 1052 C C . ILE A 1 137 ? -6.054 6.500 5.095 1.00 94.62 137 ILE A C 1
ATOM 1054 O O . ILE A 1 137 ? -6.403 6.185 6.225 1.00 94.62 137 ILE A O 1
ATOM 1058 N N . LYS A 1 138 ? -4.759 6.659 4.783 1.00 94.00 138 LYS A N 1
ATOM 1059 C CA . LYS A 1 138 ? -3.691 6.504 5.782 1.00 94.00 138 LYS A CA 1
ATOM 1060 C C . LYS A 1 138 ? -3.764 7.612 6.835 1.00 94.00 138 LYS A C 1
ATOM 1062 O O . LYS A 1 138 ? -3.584 7.321 8.010 1.00 94.00 138 LYS A O 1
ATOM 1067 N N . ALA A 1 139 ? -4.033 8.849 6.419 1.00 96.00 139 ALA A N 1
ATOM 1068 C CA . ALA A 1 139 ? -4.231 9.969 7.332 1.00 96.00 139 ALA A CA 1
ATOM 1069 C C . ALA A 1 139 ? -5.435 9.729 8.257 1.00 96.00 139 ALA A C 1
ATOM 1071 O O . ALA A 1 139 ? -5.289 9.863 9.465 1.00 96.00 139 ALA A O 1
ATOM 1072 N N . CYS A 1 140 ? -6.562 9.266 7.710 1.00 97.75 140 CYS A N 1
ATOM 1073 C CA . CYS A 1 140 ? -7.742 8.906 8.499 1.00 97.75 140 CYS A CA 1
ATOM 1074 C C . CYS A 1 140 ? -7.467 7.757 9.488 1.00 97.75 140 CYS A C 1
ATOM 1076 O O . CYS A 1 140 ? -7.801 7.842 10.662 1.00 97.75 140 CYS A O 1
ATOM 1078 N N . MET A 1 141 ? -6.769 6.697 9.068 1.00 97.12 141 MET A N 1
ATOM 1079 C CA . MET A 1 141 ? -6.383 5.630 10.003 1.00 97.12 141 MET A CA 1
ATOM 1080 C C . MET A 1 141 ? -5.477 6.145 11.127 1.00 97.12 141 MET A C 1
ATOM 1082 O O . MET A 1 141 ? -5.590 5.686 12.256 1.00 97.12 141 MET A O 1
ATOM 1086 N N . LYS A 1 142 ? -4.605 7.118 10.838 1.00 95.88 142 LYS A N 1
ATOM 1087 C CA . LYS A 1 142 ? -3.740 7.733 11.846 1.00 95.88 142 LYS A CA 1
ATOM 1088 C C . LYS A 1 142 ? -4.514 8.628 12.822 1.00 95.88 142 LYS A C 1
ATOM 1090 O O . LYS A 1 142 ? -4.166 8.658 13.995 1.00 95.88 142 LYS A O 1
ATOM 1095 N N . SER A 1 143 ? -5.561 9.330 12.382 1.00 97.25 143 SER A N 1
ATOM 1096 C CA . SER A 1 143 ? -6.400 10.127 13.293 1.00 97.25 143 SER A CA 1
ATOM 1097 C C . SER A 1 143 ? -7.241 9.267 14.238 1.00 97.25 143 SER A C 1
ATOM 1099 O O . SER A 1 143 ? -7.598 9.739 15.309 1.00 97.25 143 SER A O 1
ATOM 1101 N N . HIS A 1 144 ? -7.502 8.011 13.869 1.00 97.44 144 HIS A N 1
ATOM 1102 C CA . HIS A 1 144 ? -8.225 7.029 14.684 1.00 97.44 144 HIS A CA 1
ATOM 1103 C C . HIS A 1 144 ? -7.307 5.980 15.335 1.00 97.44 144 HIS A C 1
ATOM 1105 O O . HIS A 1 144 ? -7.789 4.942 15.776 1.00 97.44 144 HIS A O 1
ATOM 1111 N N . GLU A 1 145 ? -5.986 6.202 15.395 1.00 96.56 145 GLU A N 1
ATOM 1112 C CA . GLU A 1 145 ? -4.989 5.191 15.797 1.00 96.56 145 GLU A CA 1
ATOM 1113 C C . GLU A 1 145 ? -5.302 4.503 17.142 1.00 96.56 145 GLU A C 1
ATOM 1115 O O . GLU A 1 145 ? -5.198 3.276 17.259 1.00 96.56 145 GLU A O 1
ATOM 1120 N N . SER A 1 146 ? -5.728 5.273 18.147 1.00 96.62 146 SER A N 1
ATOM 1121 C CA . SER A 1 146 ? -6.105 4.762 19.472 1.00 96.62 146 SER A CA 1
ATOM 1122 C C . SER A 1 146 ? -7.369 3.894 19.452 1.00 96.62 146 SER A C 1
ATOM 1124 O O . SER A 1 146 ? -7.512 3.015 20.298 1.00 96.62 146 SER A O 1
ATOM 1126 N N . GLU A 1 147 ? -8.251 4.089 18.473 1.00 97.62 147 GLU A N 1
ATOM 1127 C CA . GLU A 1 147 ? -9.531 3.388 18.332 1.00 97.62 147 GLU A CA 1
ATOM 1128 C C . GLU A 1 147 ? -9.450 2.141 17.440 1.00 97.62 147 GLU A C 1
ATOM 1130 O O . GLU A 1 147 ? -10.386 1.337 17.417 1.00 97.62 147 GLU A O 1
ATOM 1135 N N . LEU A 1 148 ? -8.349 1.960 16.700 1.00 97.94 148 LEU A N 1
ATOM 1136 C CA . LEU A 1 148 ? -8.179 0.797 15.826 1.00 97.94 148 LEU A CA 1
ATOM 1137 C C . LEU A 1 148 ? -8.052 -0.505 16.627 1.00 97.94 148 LEU A C 1
ATOM 1139 O O . LEU A 1 148 ? -7.768 -0.525 17.826 1.00 97.94 148 LEU A O 1
ATOM 1143 N N . SER A 1 149 ? -8.179 -1.641 15.953 1.00 98.19 149 SER A N 1
ATOM 1144 C CA . SER A 1 149 ? -7.791 -2.923 16.531 1.00 98.19 149 SER A CA 1
ATOM 1145 C C . SER A 1 149 ? -6.286 -2.981 16.834 1.00 98.19 149 SER A C 1
ATOM 1147 O O . SER A 1 149 ? -5.454 -2.350 16.170 1.00 98.19 149 SER A O 1
ATOM 1149 N N . GLN A 1 150 ? -5.902 -3.808 17.813 1.00 97.81 150 GLN A N 1
ATOM 1150 C CA . GLN A 1 150 ? -4.489 -4.095 18.089 1.00 97.81 150 GLN A CA 1
ATOM 1151 C C . GLN A 1 150 ? -3.777 -4.659 16.850 1.00 97.81 150 GLN A C 1
ATOM 1153 O O . GLN A 1 150 ? -2.633 -4.298 16.574 1.00 97.81 150 GLN A O 1
ATOM 1158 N N . ALA A 1 151 ? -4.477 -5.497 16.079 1.00 96.50 151 ALA A N 1
ATOM 1159 C CA . ALA A 1 151 ? -3.961 -6.074 14.847 1.00 96.50 151 ALA A CA 1
ATOM 1160 C C . ALA A 1 151 ? -3.607 -4.994 13.814 1.00 96.50 151 ALA A C 1
ATOM 1162 O O . ALA A 1 151 ? -2.529 -5.051 13.227 1.00 96.50 151 ALA A O 1
ATOM 1163 N N . CYS A 1 152 ? -4.468 -3.995 13.603 1.00 97.56 152 CYS A N 1
ATOM 1164 C CA . CYS A 1 152 ? -4.181 -2.921 12.656 1.00 97.56 152 CYS A CA 1
ATOM 1165 C C . CYS A 1 152 ? -3.088 -1.964 13.151 1.00 97.56 152 CYS A C 1
ATOM 1167 O O . CYS A 1 152 ? -2.206 -1.598 12.368 1.00 97.56 152 CYS A O 1
ATOM 1169 N N . ARG A 1 153 ? -3.081 -1.612 14.448 1.00 95.94 153 ARG A N 1
ATOM 1170 C CA . ARG A 1 153 ? -2.031 -0.763 15.044 1.00 95.94 153 ARG A CA 1
ATOM 1171 C C . ARG A 1 153 ? -0.626 -1.316 14.843 1.00 95.94 153 ARG A C 1
ATOM 1173 O O . ARG A 1 153 ? 0.290 -0.545 14.595 1.00 95.94 153 ARG A O 1
ATOM 1180 N N . ALA A 1 154 ? -0.458 -2.639 14.854 1.00 95.06 154 ALA A N 1
ATOM 1181 C CA . ALA A 1 154 ? 0.834 -3.278 14.589 1.00 95.06 154 ALA A CA 1
ATOM 1182 C C . ALA A 1 154 ? 1.416 -2.956 13.195 1.00 95.06 154 ALA A C 1
ATOM 1184 O O . ALA A 1 154 ? 2.592 -3.219 12.935 1.00 95.06 154 ALA A O 1
ATOM 1185 N N . TYR A 1 155 ? 0.611 -2.400 12.281 1.00 92.00 155 TYR A N 1
ATOM 1186 C CA . TYR A 1 155 ? 1.052 -2.029 10.944 1.00 92.00 155 TYR A CA 1
ATOM 1187 C C . TYR A 1 155 ? 1.200 -0.527 10.709 1.00 92.00 155 TYR A C 1
ATOM 1189 O O . TYR A 1 155 ? 1.889 -0.198 9.737 1.00 92.00 155 TYR A O 1
ATOM 1197 N N . LEU A 1 156 ? 0.559 0.357 11.481 1.00 85.00 156 LEU A N 1
ATOM 1198 C CA . LEU A 1 156 ? 0.525 1.805 11.212 1.00 85.00 156 LEU A CA 1
ATOM 1199 C C . LEU A 1 156 ? 1.915 2.453 11.155 1.00 85.00 156 LEU A C 1
ATOM 1201 O O . LEU A 1 156 ? 2.108 3.246 10.195 1.00 85.00 156 LEU A O 1
#

Secondary structure (DSSP, 8-state):
-------------------------------------------TTSSTTTTTTTTTS-----------S-TTHHHHHHH-TTSPSSTTHHHHHHHHTGGGS-HHHHHHHHHHHHHHHHTHHHHHHHSTTS-SSTTHHHHHHHHTGGGS-HHHHTT-

Sequence (156 aa):
MSPRFAAKIPWFAGRPNRIFNLSGGLVLYVPSTSAFDKGATMKRKSIVFLALAAFALGLTQAPRVALAKGECKADVEKFCKDVPHGKGGIRRCLKQNQDRLSQPCQAKLERAKQRKLACKADKEKFCKDVQPGEGRIKACMKSHESELSQACRAYL

Foldseek 3Di:
DDDDDDDDDPPDDDDDDDPDPDDDDPPPPDPPDDDDDDDDDDDPPPPVVVVVVVVVVDPPPDDPPPPVPCLCPVVCVVFPVPFDPKPCRSVVRCVVCVVVGDPSVVVVNVLVVQLCVLCVVVCVVFPVVQDDIPCRSVVRCVVCLVVGDPSNVVND

Radius of gyration: 27.42 Å; chains: 1; bounding box: 57×90×55 Å